Protein AF-A0A932X7N5-F1 (afdb_monomer)

pLDDT: mean 80.84, std 15.57, range [31.55, 93.62]

Structure (mmCIF, N/CA/C/O backbone):
data_AF-A0A932X7N5-F1
#
_entry.id   AF-A0A932X7N5-F1
#
loop_
_atom_site.group_PDB
_atom_site.id
_atom_site.type_symbol
_atom_site.label_atom_id
_atom_site.label_alt_id
_atom_site.label_comp_id
_atom_site.label_asym_id
_atom_site.label_entity_id
_atom_site.label_seq_id
_atom_site.pdbx_PDB_ins_code
_atom_site.Cartn_x
_atom_site.Cartn_y
_atom_site.Cartn_z
_atom_site.occupancy
_atom_site.B_iso_or_equiv
_atom_site.auth_seq_id
_atom_site.auth_comp_id
_atom_site.auth_asym_id
_atom_site.auth_atom_id
_atom_site.pdbx_PDB_model_num
ATOM 1 N N . MET A 1 1 ? 19.804 -4.086 15.492 1.00 35.97 1 MET A N 1
ATOM 2 C CA . MET A 1 1 ? 19.206 -3.807 14.171 1.00 35.97 1 MET A CA 1
ATOM 3 C C . MET A 1 1 ? 18.849 -5.138 13.538 1.00 35.97 1 MET A C 1
ATOM 5 O O . MET A 1 1 ? 19.742 -5.881 13.144 1.00 35.97 1 MET A O 1
ATOM 9 N N . THR A 1 2 ? 17.572 -5.503 13.556 1.00 41.47 2 THR A N 1
ATOM 10 C CA . THR A 1 2 ? 17.091 -6.767 12.987 1.00 41.47 2 THR A CA 1
ATOM 11 C C . THR A 1 2 ? 16.905 -6.545 11.490 1.00 41.47 2 THR A C 1
ATOM 13 O O . THR A 1 2 ? 16.098 -5.711 11.096 1.00 41.47 2 THR A O 1
ATOM 16 N N . HIS A 1 3 ? 17.702 -7.214 10.658 1.00 48.59 3 HIS A N 1
ATOM 17 C CA . HIS A 1 3 ? 17.603 -7.077 9.207 1.00 48.59 3 HIS A CA 1
ATOM 18 C C . HIS A 1 3 ? 16.366 -7.841 8.725 1.00 48.59 3 HIS A C 1
ATOM 20 O O . HIS A 1 3 ? 16.234 -9.037 8.993 1.00 48.59 3 HIS A O 1
ATOM 26 N N . ALA A 1 4 ? 15.456 -7.159 8.028 1.00 54.88 4 ALA A N 1
ATOM 27 C CA . ALA A 1 4 ? 14.357 -7.823 7.339 1.00 54.88 4 ALA A CA 1
ATOM 28 C C . ALA A 1 4 ? 14.933 -8.850 6.350 1.00 54.88 4 ALA A C 1
ATOM 30 O O . ALA A 1 4 ? 15.792 -8.519 5.532 1.00 54.88 4 ALA A O 1
ATOM 31 N N . THR A 1 5 ? 14.496 -10.103 6.463 1.00 53.75 5 THR A N 1
ATOM 32 C CA . THR A 1 5 ? 14.969 -11.217 5.631 1.00 53.75 5 THR A CA 1
ATOM 33 C C . THR A 1 5 ? 13.883 -11.572 4.623 1.00 53.75 5 THR A C 1
ATOM 35 O O . THR A 1 5 ? 12.750 -11.840 5.014 1.00 53.75 5 THR A O 1
ATOM 38 N N . ILE A 1 6 ? 14.219 -11.571 3.332 1.00 61.81 6 ILE A N 1
ATOM 39 C CA . ILE A 1 6 ? 13.302 -11.952 2.248 1.00 61.81 6 ILE A CA 1
ATOM 40 C C . ILE A 1 6 ? 13.247 -13.484 2.198 1.00 61.81 6 ILE A C 1
ATOM 42 O O . ILE A 1 6 ? 14.281 -14.124 2.028 1.00 61.81 6 ILE A O 1
ATOM 46 N N . GLN A 1 7 ? 12.067 -14.077 2.409 1.00 52.94 7 GLN A N 1
ATOM 47 C CA . GLN A 1 7 ? 11.957 -15.509 2.730 1.00 52.94 7 GLN A CA 1
ATOM 48 C C . GLN A 1 7 ? 11.80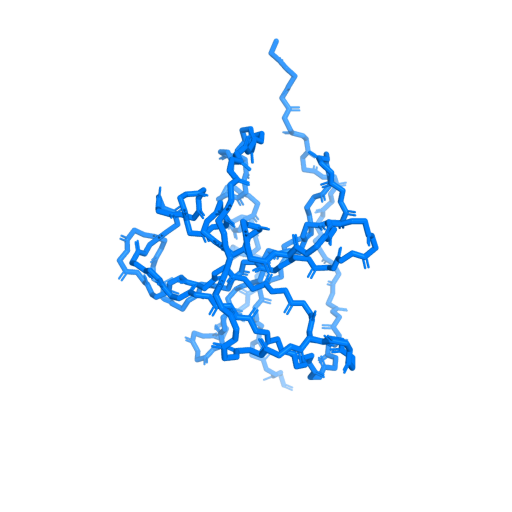1 -16.472 1.536 1.00 52.94 7 GLN A C 1
ATOM 50 O O . GLN A 1 7 ? 11.961 -17.668 1.748 1.00 52.94 7 GLN A O 1
ATOM 55 N N . SER A 1 8 ? 11.516 -16.034 0.301 1.00 57.28 8 SER A N 1
ATOM 56 C CA . SER A 1 8 ? 11.512 -16.914 -0.894 1.00 57.28 8 SER A CA 1
ATOM 57 C C . SER A 1 8 ? 11.271 -16.141 -2.200 1.00 57.28 8 SER A C 1
ATOM 59 O O . SER A 1 8 ? 10.899 -14.967 -2.169 1.00 57.28 8 SER A O 1
ATOM 61 N N . VAL A 1 9 ? 11.462 -16.813 -3.344 1.00 59.06 9 VAL A N 1
ATOM 62 C CA . VAL A 1 9 ? 11.030 -16.348 -4.674 1.00 59.06 9 VAL A CA 1
ATOM 63 C C . VAL A 1 9 ? 9.511 -16.551 -4.786 1.00 59.06 9 VAL A C 1
ATOM 65 O O . VAL A 1 9 ? 9.014 -17.637 -4.493 1.00 59.06 9 VAL A O 1
ATOM 68 N N . GLY A 1 10 ? 8.776 -15.488 -5.127 1.00 65.00 10 GLY A N 1
ATOM 69 C CA . GLY A 1 10 ? 7.314 -15.417 -4.996 1.00 65.00 10 GLY A CA 1
ATOM 70 C C . GLY A 1 10 ? 6.535 -16.433 -5.840 1.00 65.00 10 GLY A C 1
ATOM 71 O O . GLY A 1 10 ? 6.992 -16.851 -6.901 1.00 65.00 10 GLY A O 1
ATOM 72 N N . SER A 1 11 ? 5.337 -16.799 -5.374 1.00 82.00 11 SER A N 1
ATOM 73 C CA . SER A 1 11 ? 4.350 -17.582 -6.132 1.00 82.00 11 SER A CA 1
ATOM 74 C C . SER A 1 11 ? 3.385 -16.659 -6.882 1.00 82.00 11 SER A C 1
ATOM 76 O O . SER A 1 11 ? 3.051 -15.579 -6.393 1.00 82.00 11 SER A O 1
ATOM 78 N N . ILE A 1 12 ? 2.930 -17.082 -8.066 1.00 85.56 12 ILE A N 1
ATOM 79 C CA . ILE A 1 12 ? 1.891 -16.367 -8.820 1.00 85.56 12 ILE A CA 1
ATOM 80 C C . ILE A 1 12 ? 0.534 -16.660 -8.175 1.00 85.56 12 ILE A C 1
ATOM 82 O O . ILE A 1 12 ? 0.182 -17.820 -7.957 1.00 85.56 12 ILE A O 1
ATOM 86 N N . VAL A 1 13 ? -0.229 -15.606 -7.886 1.00 88.44 13 VAL A N 1
ATOM 87 C CA . VAL A 1 13 ? -1.576 -15.689 -7.312 1.00 88.44 13 VAL A CA 1
ATOM 88 C C . VAL A 1 13 ? -2.526 -14.745 -8.041 1.00 88.44 13 VAL A C 1
ATOM 90 O O . VAL A 1 13 ? -2.127 -13.661 -8.465 1.00 88.44 13 VAL A O 1
ATOM 93 N N . THR A 1 14 ? -3.797 -15.130 -8.133 1.00 87.94 14 THR A N 1
ATOM 94 C CA . THR A 1 14 ? -4.876 -14.243 -8.583 1.00 87.94 14 THR A CA 1
ATOM 95 C C . THR A 1 14 ? -5.548 -13.616 -7.367 1.00 87.94 14 THR A C 1
ATOM 97 O O . THR A 1 14 ? -5.897 -14.317 -6.417 1.00 87.94 14 THR A O 1
ATOM 100 N N . LEU A 1 15 ? -5.727 -12.295 -7.390 1.00 85.31 15 LEU A N 1
ATOM 101 C CA . LEU A 1 15 ? -6.442 -11.553 -6.353 1.00 85.31 15 LEU A CA 1
ATOM 102 C C . LEU A 1 15 ? -7.795 -11.085 -6.892 1.00 85.31 15 LEU A C 1
ATOM 104 O O . LEU A 1 15 ? -7.860 -10.472 -7.956 1.00 85.31 15 LEU A O 1
ATOM 108 N N . GLU A 1 16 ? -8.855 -11.339 -6.127 1.00 89.69 16 GLU A N 1
ATOM 109 C CA . GLU A 1 16 ? -10.178 -10.755 -6.360 1.00 89.69 16 GLU A CA 1
ATOM 110 C C . GLU A 1 16 ? -10.147 -9.228 -6.208 1.00 89.69 16 GLU A C 1
ATOM 112 O O . GLU A 1 16 ? -9.300 -8.673 -5.500 1.00 89.69 16 GLU A O 1
ATOM 117 N N . ALA A 1 17 ? -11.109 -8.535 -6.821 1.00 87.06 17 ALA A N 1
ATOM 118 C CA . ALA A 1 17 ? -11.268 -7.097 -6.629 1.00 87.06 17 ALA A CA 1
ATOM 119 C C . ALA A 1 17 ? -11.653 -6.782 -5.171 1.00 87.06 17 ALA A C 1
ATOM 121 O O . ALA A 1 17 ? -12.664 -7.263 -4.656 1.00 87.06 17 ALA A O 1
ATOM 122 N N . ILE A 1 18 ? -10.858 -5.944 -4.500 1.00 89.56 18 ILE A N 1
ATOM 123 C CA . ILE A 1 18 ? -11.087 -5.544 -3.106 1.00 89.56 18 ILE A CA 1
ATOM 124 C C . ILE A 1 18 ? -11.533 -4.077 -3.085 1.00 89.56 18 ILE A C 1
ATOM 126 O O . ILE A 1 18 ? -10.736 -3.206 -3.435 1.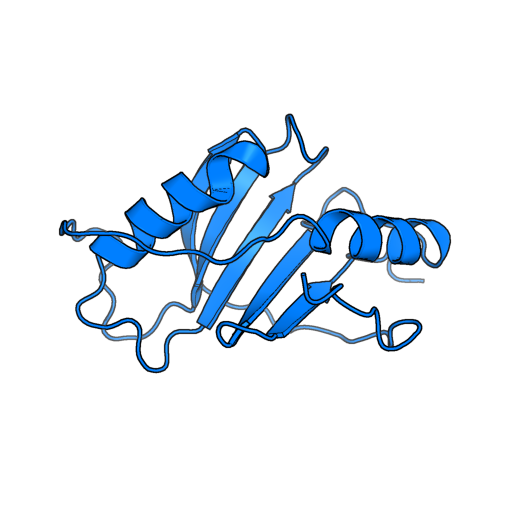00 89.56 18 ILE A O 1
ATOM 130 N N . PRO A 1 19 ? -12.767 -3.761 -2.649 1.00 87.75 19 PRO A N 1
ATOM 131 C CA . PRO A 1 19 ? -13.173 -2.378 -2.455 1.00 87.75 19 PRO A CA 1
ATOM 132 C C . PRO A 1 19 ? -12.399 -1.774 -1.281 1.00 87.75 19 PRO A C 1
ATOM 134 O O . PRO A 1 19 ? -12.340 -2.340 -0.184 1.00 87.75 19 PRO A O 1
ATOM 137 N N . VAL A 1 20 ? -11.813 -0.604 -1.514 1.00 91.50 20 VAL A N 1
ATOM 138 C CA . VAL A 1 20 ? -11.019 0.122 -0.524 1.00 91.50 20 VAL A CA 1
ATOM 139 C C . VAL A 1 20 ? -11.499 1.560 -0.390 1.00 91.50 20 VAL A C 1
ATOM 141 O O . VAL A 1 20 ? -12.032 2.143 -1.333 1.00 91.50 20 VAL A O 1
ATOM 144 N N . MET A 1 21 ? -11.268 2.144 0.781 1.00 91.00 21 MET A N 1
ATOM 145 C CA . MET A 1 21 ? -11.245 3.594 0.963 1.00 91.00 21 MET A CA 1
ATOM 146 C C . MET A 1 21 ? -9.837 4.020 1.361 1.00 91.00 21 MET A C 1
ATOM 148 O O . MET A 1 21 ? -9.093 3.236 1.948 1.00 91.00 21 MET A O 1
ATOM 152 N N . GLY A 1 22 ? -9.436 5.239 1.021 1.00 89.00 22 GLY A N 1
ATOM 153 C CA . GLY A 1 22 ? -8.060 5.656 1.238 1.00 89.00 22 GLY A CA 1
ATOM 154 C C . GLY A 1 22 ? -7.782 7.088 0.828 1.00 89.00 22 GLY A C 1
ATOM 155 O O . GLY A 1 22 ? -8.690 7.846 0.482 1.00 89.00 22 GLY A O 1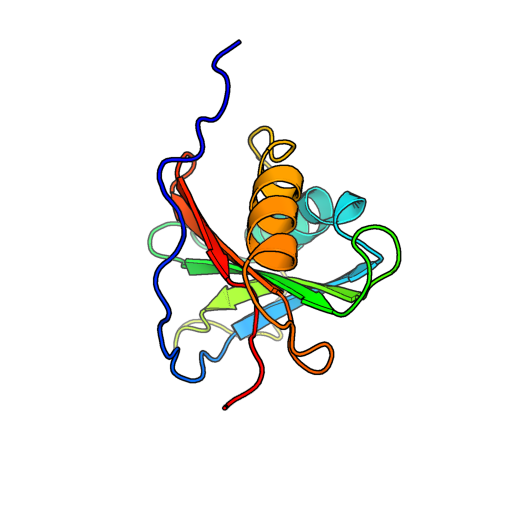
ATOM 156 N N . LYS A 1 23 ? -6.503 7.447 0.878 1.00 91.38 23 LYS A N 1
ATOM 157 C CA . LYS A 1 23 ? -6.010 8.775 0.527 1.00 91.38 23 LYS A CA 1
ATOM 158 C C . LYS A 1 23 ? -4.815 8.667 -0.411 1.00 91.38 23 LYS A C 1
ATOM 160 O O . LYS A 1 23 ? -3.935 7.840 -0.190 1.00 91.38 23 LYS A O 1
ATOM 165 N N . ALA A 1 24 ? -4.800 9.531 -1.421 1.00 91.12 24 ALA A N 1
ATOM 166 C CA . ALA A 1 24 ? -3.708 9.649 -2.375 1.00 91.12 24 ALA A CA 1
ATOM 167 C C . ALA A 1 24 ? -2.621 10.624 -1.889 1.00 91.12 24 ALA A C 1
ATOM 169 O O . ALA A 1 24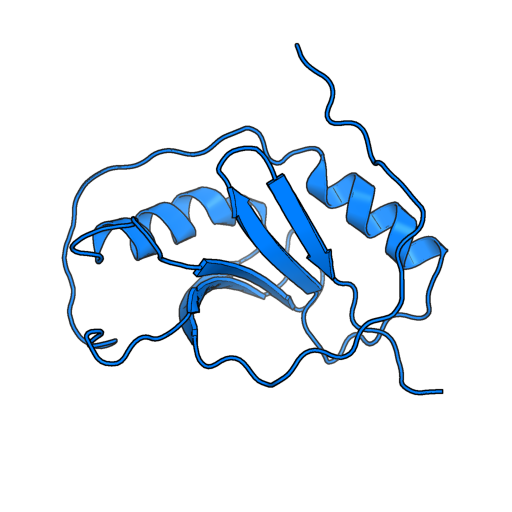 ? -2.901 11.604 -1.187 1.00 91.12 24 ALA A O 1
ATOM 170 N N . THR A 1 25 ? -1.386 10.364 -2.300 1.00 92.56 25 THR A N 1
ATOM 171 C CA . THR A 1 25 ? -0.212 11.225 -2.153 1.00 92.56 25 THR A CA 1
ATOM 172 C C . THR A 1 25 ? 0.766 10.963 -3.301 1.00 92.56 25 THR A C 1
ATOM 174 O O . THR A 1 25 ? 0.586 10.034 -4.086 1.00 92.56 25 THR A O 1
ATOM 177 N N . VAL A 1 26 ? 1.822 11.767 -3.397 1.00 92.94 26 VAL A N 1
ATOM 178 C CA . VAL A 1 26 ? 2.907 11.535 -4.358 1.00 92.94 26 VAL A CA 1
ATOM 179 C C . VAL A 1 26 ? 3.999 10.707 -3.695 1.00 92.94 26 VAL A C 1
ATOM 181 O O . VAL A 1 26 ? 4.556 11.131 -2.681 1.00 92.94 26 VAL A O 1
ATOM 184 N N . GLY A 1 27 ? 4.324 9.565 -4.292 1.00 88.44 27 GLY A N 1
ATOM 185 C CA . GLY A 1 27 ? 5.446 8.706 -3.937 1.00 88.44 27 GLY A CA 1
ATOM 186 C C . GLY A 1 27 ? 5.361 8.024 -2.566 1.00 88.44 27 GLY A C 1
ATOM 187 O O . GLY A 1 27 ? 4.696 8.470 -1.626 1.00 88.44 27 GLY A O 1
ATOM 188 N N . VAL A 1 28 ? 6.121 6.938 -2.422 1.00 88.06 28 VAL A N 1
ATOM 189 C CA . VAL A 1 28 ? 6.165 6.103 -1.210 1.00 88.06 28 VAL A CA 1
ATOM 190 C C . VAL A 1 28 ? 6.780 6.828 -0.015 1.00 88.06 28 VAL A C 1
ATOM 192 O O . VAL A 1 28 ? 6.472 6.502 1.127 1.00 88.06 28 VAL A O 1
ATOM 195 N N . LYS A 1 29 ? 7.597 7.867 -0.242 1.00 89.94 29 LYS A N 1
ATOM 196 C CA . LYS A 1 29 ? 8.183 8.690 0.832 1.00 89.94 29 LYS A CA 1
ATOM 197 C C . LYS A 1 29 ? 7.118 9.350 1.716 1.00 89.94 29 LYS A C 1
ATOM 199 O O . LYS A 1 29 ? 7.369 9.616 2.887 1.00 89.94 29 LYS A O 1
ATOM 204 N N . ASN A 1 30 ? 5.934 9.613 1.164 1.00 87.12 30 ASN A N 1
ATOM 205 C CA . ASN A 1 30 ? 4.826 10.226 1.891 1.00 87.12 30 ASN A CA 1
ATOM 206 C C . ASN A 1 30 ? 3.821 9.197 2.444 1.00 87.12 30 ASN A C 1
ATOM 208 O O . ASN A 1 30 ? 2.789 9.602 2.990 1.00 87.12 30 ASN A O 1
ATOM 212 N N . SER A 1 31 ? 4.099 7.894 2.316 1.00 88.38 31 SER A N 1
ATOM 213 C CA . SER A 1 31 ? 3.209 6.801 2.741 1.00 88.38 31 SER A CA 1
ATOM 214 C C . SER A 1 31 ? 2.862 6.889 4.225 1.00 88.38 31 SER A C 1
ATOM 216 O O . SER A 1 31 ? 1.683 6.942 4.560 1.00 88.38 31 SER A O 1
ATOM 218 N N . GLU A 1 32 ? 3.860 7.032 5.099 1.00 86.25 32 GLU A N 1
ATOM 219 C CA . GLU A 1 32 ? 3.677 7.114 6.554 1.00 86.25 32 GLU A CA 1
ATOM 220 C C . GLU A 1 32 ? 2.689 8.222 6.936 1.00 86.25 32 GLU A C 1
ATOM 222 O O . GLU A 1 32 ? 1.691 7.994 7.621 1.00 86.25 32 GLU A O 1
ATOM 227 N N . LYS A 1 33 ? 2.920 9.445 6.445 1.00 86.56 33 LYS A N 1
ATOM 228 C CA . LYS A 1 33 ? 2.020 10.572 6.710 1.00 86.56 33 LYS A CA 1
ATOM 229 C C . LYS A 1 33 ? 0.603 10.290 6.192 1.00 86.56 33 LYS A C 1
ATOM 231 O O . LYS A 1 33 ? -0.377 10.696 6.814 1.00 86.56 33 LYS A O 1
ATOM 236 N N . THR A 1 34 ? 0.489 9.623 5.051 1.00 89.69 34 THR A N 1
ATOM 237 C CA . THR A 1 34 ? -0.797 9.354 4.398 1.00 89.69 34 THR A CA 1
ATOM 238 C C . THR A 1 34 ? -1.576 8.255 5.121 1.00 89.69 34 THR A C 1
ATOM 240 O O . THR A 1 34 ? -2.779 8.413 5.319 1.00 89.69 34 THR A O 1
ATOM 243 N N . PHE A 1 35 ? -0.906 7.208 5.610 1.00 88.88 35 PHE A N 1
ATOM 244 C CA . PHE A 1 35 ? -1.510 6.207 6.491 1.00 88.88 35 PHE A CA 1
ATOM 245 C C . PHE A 1 35 ? -1.951 6.805 7.818 1.00 88.88 35 PHE A C 1
ATOM 247 O O . PHE A 1 35 ? -3.098 6.604 8.201 1.00 88.88 35 PHE A O 1
ATOM 254 N N . ASN A 1 36 ? -1.107 7.623 8.455 1.00 86.94 36 ASN A N 1
ATOM 255 C CA . ASN A 1 36 ? -1.479 8.332 9.681 1.00 86.94 36 ASN A CA 1
ATOM 256 C C . ASN A 1 36 ? -2.770 9.149 9.490 1.00 86.94 36 ASN A C 1
ATOM 258 O O . ASN A 1 36 ? -3.632 9.178 10.370 1.00 86.94 36 ASN A O 1
ATOM 262 N N . ASP A 1 37 ? -2.925 9.801 8.332 1.00 84.69 37 ASP A N 1
ATOM 263 C CA . ASP A 1 37 ? -4.156 10.515 8.003 1.00 84.69 37 ASP A CA 1
ATOM 264 C C . ASP A 1 37 ? -5.347 9.535 7.916 1.00 84.69 37 ASP A C 1
ATOM 266 O O . ASP A 1 37 ? -6.369 9.791 8.547 1.00 84.69 37 ASP A O 1
ATOM 270 N N . VAL A 1 38 ? -5.234 8.403 7.210 1.00 87.50 38 VAL A N 1
ATOM 271 C CA . VAL A 1 38 ? -6.313 7.393 7.091 1.00 87.50 38 VAL A CA 1
ATOM 272 C C . VAL A 1 38 ? -6.684 6.777 8.444 1.00 87.50 38 VAL A C 1
ATOM 274 O O . VAL A 1 38 ? -7.857 6.765 8.811 1.00 87.50 38 VAL A O 1
ATOM 277 N N . GLU A 1 39 ? -5.698 6.315 9.208 1.00 87.19 39 GLU A N 1
ATOM 278 C CA . GLU A 1 39 ? -5.871 5.675 10.517 1.00 87.19 39 GLU A CA 1
ATOM 279 C C . GLU A 1 39 ? -6.576 6.588 11.514 1.00 87.19 39 GLU A C 1
ATOM 281 O O . GLU A 1 39 ? -7.464 6.148 12.243 1.00 87.19 39 GLU A O 1
ATOM 286 N N . SER A 1 40 ? -6.247 7.883 11.487 1.00 84.06 40 SER A N 1
ATOM 287 C CA . SER A 1 40 ? -6.833 8.875 12.389 1.00 84.06 40 SER A CA 1
ATOM 288 C C . SER A 1 40 ? -8.350 9.059 12.226 1.00 84.06 40 SER A C 1
ATOM 290 O O . SER A 1 40 ? -8.988 9.626 13.116 1.00 84.06 40 SER A O 1
ATOM 292 N N . ASN A 1 41 ? -8.919 8.576 11.113 1.00 82.00 41 ASN A N 1
ATOM 293 C CA . ASN A 1 41 ? -10.352 8.612 10.821 1.00 82.00 41 ASN A CA 1
ATOM 294 C C . ASN A 1 41 ? -11.092 7.333 11.256 1.00 82.00 41 ASN A C 1
ATOM 296 O O . ASN A 1 41 ? -12.307 7.259 11.091 1.00 82.00 41 ASN A O 1
ATOM 300 N N . LEU A 1 42 ? -10.397 6.328 11.802 1.00 83.81 42 LEU A N 1
ATOM 301 C CA . LEU A 1 42 ? -11.000 5.056 12.201 1.00 83.81 42 LEU A CA 1
ATOM 302 C C . LEU A 1 42 ? -11.304 5.022 13.695 1.00 83.81 42 LEU A C 1
ATOM 304 O O . LEU A 1 42 ? -10.456 5.345 14.521 1.00 83.81 42 LEU A O 1
ATOM 308 N N . ASP A 1 43 ? -12.483 4.510 14.054 1.00 85.25 43 ASP A N 1
ATOM 309 C CA . ASP A 1 43 ? -12.819 4.249 15.460 1.00 85.25 43 ASP A CA 1
ATOM 310 C C . ASP A 1 43 ? -11.920 3.153 16.069 1.00 85.25 43 ASP A C 1
ATOM 312 O O . ASP A 1 43 ? -11.663 3.126 17.272 1.00 85.25 43 ASP A O 1
ATOM 316 N N . THR A 1 44 ? -11.432 2.219 15.243 1.00 84.81 44 THR A N 1
ATOM 317 C CA . THR A 1 44 ? -10.441 1.214 15.637 1.00 84.81 44 THR A CA 1
ATOM 318 C C . THR A 1 44 ? -9.676 0.668 14.433 1.00 84.81 44 THR A C 1
ATOM 320 O O . THR A 1 44 ? -10.252 0.415 13.372 1.00 84.81 44 THR A O 1
ATOM 323 N N . MET A 1 45 ? -8.382 0.403 14.627 1.00 86.06 45 MET A N 1
ATOM 324 C CA . MET A 1 45 ? -7.537 -0.310 13.660 1.00 86.06 45 MET A CA 1
ATOM 325 C C . MET A 1 45 ? -7.666 -1.838 13.772 1.00 86.06 45 MET A C 1
ATOM 327 O O . MET A 1 45 ? -7.253 -2.573 12.875 1.00 86.06 45 MET A O 1
ATOM 331 N N . ARG A 1 46 ? -8.258 -2.353 14.860 1.00 86.38 46 ARG A N 1
ATOM 332 C CA . ARG A 1 46 ? -8.359 -3.799 15.092 1.00 86.38 46 ARG A CA 1
ATOM 333 C C . ARG A 1 46 ? -9.231 -4.458 14.019 1.00 86.38 46 ARG A C 1
ATOM 335 O O . ARG A 1 46 ? -10.377 -4.064 13.804 1.00 86.38 46 ARG A O 1
ATOM 342 N N . GLY A 1 47 ? -8.681 -5.489 13.375 1.00 88.81 47 GLY A N 1
ATOM 343 C CA . GLY A 1 47 ? -9.359 -6.259 12.327 1.00 88.81 47 GLY A CA 1
ATOM 344 C C . GLY A 1 47 ? -9.443 -5.555 10.969 1.00 88.81 47 GLY A C 1
ATOM 345 O O . GLY A 1 47 ? -10.063 -6.087 10.053 1.00 88.81 47 GLY A O 1
ATOM 346 N N . ARG A 1 48 ? -8.834 -4.372 10.820 1.00 91.88 48 ARG A N 1
ATOM 347 C CA . ARG A 1 48 ? -8.746 -3.665 9.539 1.00 91.88 48 ARG A CA 1
ATOM 348 C C . ARG A 1 48 ? -7.625 -4.264 8.690 1.00 91.88 48 ARG A C 1
ATOM 350 O O . ARG A 1 48 ? -6.606 -4.693 9.222 1.00 91.88 48 ARG A O 1
ATOM 357 N N . LYS A 1 49 ? -7.814 -4.275 7.371 1.00 91.69 49 LYS A N 1
ATOM 358 C CA . LYS A 1 49 ? -6.780 -4.654 6.399 1.00 91.69 49 LYS A CA 1
ATOM 359 C C . LYS A 1 49 ? -6.291 -3.401 5.689 1.00 91.69 49 LYS A C 1
ATOM 361 O O . LYS A 1 49 ? -7.124 -2.696 5.121 1.00 91.69 49 LYS A O 1
ATOM 366 N N . PHE A 1 50 ? -4.987 -3.158 5.733 1.00 92.50 50 PHE A N 1
ATOM 367 C CA . PHE A 1 50 ? -4.338 -1.984 5.154 1.00 92.50 50 PHE A CA 1
ATOM 368 C C . PHE A 1 50 ? -3.569 -2.360 3.893 1.00 92.50 50 PHE A C 1
ATOM 370 O O . PHE A 1 50 ? -2.948 -3.424 3.832 1.00 92.50 50 PHE A O 1
ATOM 377 N N . TYR A 1 51 ? -3.615 -1.471 2.909 1.00 93.38 51 TYR A N 1
ATOM 378 C CA . TYR A 1 51 ? -3.007 -1.653 1.603 1.00 93.38 51 TYR A CA 1
ATOM 379 C C . TYR A 1 51 ? -2.282 -0.378 1.181 1.00 93.38 51 TYR A C 1
ATOM 381 O O . TYR A 1 51 ? -2.864 0.700 1.251 1.00 93.38 51 TYR A O 1
ATOM 389 N N . GLY A 1 52 ? -1.037 -0.496 0.739 1.00 92.94 52 GLY A N 1
ATOM 390 C CA . GLY A 1 52 ? -0.352 0.532 -0.039 1.00 92.94 52 GLY A CA 1
ATOM 391 C C . GLY A 1 52 ? -0.492 0.201 -1.518 1.00 92.94 52 GLY A C 1
ATOM 392 O O . GLY A 1 52 ? -0.259 -0.944 -1.900 1.00 92.94 52 GLY A O 1
ATOM 393 N N . LEU A 1 53 ? -0.901 1.159 -2.346 1.00 92.69 53 LEU A N 1
ATOM 394 C CA . LEU A 1 53 ? -0.946 0.995 -3.803 1.00 92.69 53 LEU A CA 1
ATOM 395 C C . LEU A 1 53 ? -0.025 2.023 -4.438 1.00 92.69 53 LEU A C 1
ATOM 397 O O . LEU A 1 53 ? -0.153 3.206 -4.131 1.00 92.69 53 LEU A O 1
ATOM 401 N N . LEU A 1 54 ? 0.853 1.597 -5.339 1.00 93.00 54 LEU A N 1
ATOM 402 C CA . LEU A 1 54 ? 1.714 2.504 -6.091 1.00 93.00 54 LEU A CA 1
ATOM 403 C C . LEU A 1 54 ? 1.488 2.326 -7.591 1.00 93.00 54 LEU A C 1
ATOM 405 O O . LEU A 1 54 ? 1.664 1.235 -8.133 1.00 93.00 54 LEU A O 1
ATOM 409 N N . TYR A 1 55 ? 1.157 3.428 -8.259 1.00 90.06 55 TYR A N 1
ATOM 410 C CA . TYR A 1 55 ? 1.145 3.534 -9.714 1.00 90.06 55 TYR A CA 1
ATOM 411 C C . TYR A 1 55 ? 2.376 4.310 -10.182 1.00 90.06 55 TYR A C 1
ATOM 413 O O . TYR A 1 55 ? 2.536 5.489 -9.862 1.00 90.06 55 TYR A O 1
ATOM 421 N N . GLY A 1 56 ? 3.231 3.663 -10.974 1.00 90.38 56 GLY A N 1
ATOM 422 C CA . GLY A 1 56 ? 4.454 4.266 -11.507 1.00 90.38 56 GLY A CA 1
ATOM 423 C C . GLY A 1 56 ? 5.661 4.151 -10.570 1.00 90.38 56 GLY A C 1
ATOM 424 O O . GLY A 1 56 ? 5.800 3.187 -9.821 1.00 90.38 56 GLY A O 1
ATOM 425 N N . GLU A 1 57 ? 6.582 5.112 -10.661 1.00 87.44 57 GLU A N 1
ATOM 426 C CA . GLU A 1 57 ? 7.870 5.067 -9.952 1.00 87.44 57 GLU A CA 1
ATOM 427 C C . GLU A 1 57 ? 7.732 5.380 -8.448 1.00 87.44 57 GLU A C 1
ATOM 429 O O . GLU A 1 57 ? 6.973 6.280 -8.094 1.00 87.44 57 GLU A O 1
ATOM 434 N N . PRO A 1 58 ? 8.520 4.756 -7.549 1.00 87.06 58 PRO A N 1
ATOM 435 C CA . PRO A 1 58 ? 8.406 4.964 -6.100 1.00 87.06 58 PRO A CA 1
ATOM 436 C C . PRO A 1 58 ? 8.444 6.422 -5.626 1.00 87.06 58 PRO A C 1
ATOM 438 O O . PRO A 1 58 ? 7.706 6.776 -4.711 1.00 87.06 58 PRO A O 1
ATOM 441 N N . ASP A 1 59 ? 9.254 7.286 -6.239 1.00 88.25 59 ASP A N 1
ATOM 442 C CA . ASP A 1 59 ? 9.427 8.670 -5.767 1.00 88.25 59 ASP A CA 1
ATOM 443 C C . ASP A 1 59 ? 8.417 9.666 -6.355 1.00 88.25 59 ASP A C 1
ATOM 445 O O . ASP A 1 59 ? 8.188 10.728 -5.773 1.00 88.25 59 ASP A O 1
ATOM 449 N N . LYS A 1 60 ? 7.828 9.351 -7.514 1.00 90.81 60 LYS A N 1
ATOM 450 C CA . LYS A 1 60 ? 7.012 10.291 -8.310 1.00 90.81 60 LYS A CA 1
ATOM 451 C C . LYS A 1 60 ? 5.613 9.777 -8.630 1.00 90.81 60 LYS A C 1
ATOM 453 O O . LYS A 1 60 ? 4.770 10.556 -9.064 1.00 90.81 60 LYS A O 1
ATOM 458 N N . GLY A 1 61 ? 5.399 8.479 -8.467 1.00 90.44 61 GLY A N 1
ATOM 459 C CA . GLY A 1 61 ? 4.152 7.798 -8.751 1.00 90.44 61 GLY A CA 1
ATOM 460 C C . GLY A 1 61 ? 3.032 8.221 -7.814 1.00 90.44 61 GLY A C 1
ATOM 461 O O . GLY A 1 61 ? 3.251 8.862 -6.782 1.00 90.44 61 GLY A O 1
ATOM 462 N N . GLU A 1 62 ? 1.815 7.846 -8.177 1.00 93.31 62 GLU A N 1
ATOM 463 C CA . GLU A 1 62 ? 0.659 8.055 -7.318 1.00 93.31 62 GLU A CA 1
ATOM 464 C C . GLU A 1 62 ? 0.604 6.934 -6.283 1.00 93.31 62 GLU A C 1
ATOM 466 O O . GLU A 1 62 ? 0.521 5.753 -6.629 1.00 93.31 62 GLU A O 1
ATOM 471 N N . TYR A 1 63 ? 0.687 7.310 -5.009 1.00 93.62 63 TYR A N 1
ATOM 472 C CA . TYR A 1 63 ? 0.606 6.382 -3.893 1.00 93.62 63 TYR A CA 1
ATOM 473 C C . TYR A 1 63 ? -0.731 6.528 -3.178 1.00 93.62 63 TYR A C 1
ATOM 475 O O . TYR A 1 63 ? -1.130 7.637 -2.820 1.00 93.62 63 TYR A O 1
ATOM 483 N N . PHE A 1 64 ? -1.386 5.410 -2.887 1.00 92.31 64 PHE A N 1
ATOM 484 C CA . PHE A 1 64 ? -2.603 5.370 -2.091 1.00 92.31 64 PHE A CA 1
ATOM 485 C C . PHE A 1 64 ? -2.366 4.585 -0.805 1.00 92.31 64 PHE A C 1
ATOM 487 O O . PHE A 1 64 ? -2.014 3.408 -0.846 1.00 92.31 64 PHE A O 1
ATOM 494 N N . ALA A 1 65 ? -2.629 5.224 0.336 1.00 92.88 65 ALA A N 1
ATOM 495 C CA . ALA A 1 65 ? -2.813 4.523 1.600 1.00 92.88 65 ALA A CA 1
ATOM 496 C C . ALA A 1 65 ? -4.286 4.126 1.710 1.00 92.88 65 ALA A C 1
ATOM 498 O O . ALA A 1 65 ? -5.170 4.987 1.751 1.00 92.88 65 ALA A O 1
ATOM 499 N N . CYS A 1 66 ? -4.552 2.829 1.733 1.00 93.00 66 CYS A N 1
ATOM 500 C CA . CYS A 1 66 ? -5.882 2.255 1.625 1.00 93.00 66 CYS A CA 1
ATOM 501 C C . CYS A 1 66 ? -6.194 1.328 2.795 1.00 93.00 66 CYS A C 1
ATOM 503 O O . CYS A 1 66 ? -5.323 0.697 3.391 1.00 93.00 66 CYS A O 1
ATOM 505 N N . ILE A 1 67 ? -7.483 1.185 3.065 1.00 91.75 67 ILE A N 1
ATOM 506 C CA . ILE A 1 67 ? -8.045 0.152 3.924 1.00 91.75 67 ILE A CA 1
ATOM 507 C C . ILE A 1 67 ? -9.186 -0.534 3.202 1.00 91.75 67 ILE A C 1
ATOM 509 O O . ILE A 1 67 ? -9.941 0.109 2.469 1.00 91.75 67 ILE A O 1
ATOM 513 N N . LYS A 1 68 ? -9.343 -1.836 3.443 1.00 92.44 68 LYS A N 1
ATOM 514 C CA . LYS A 1 68 ? -10.535 -2.553 2.989 1.00 92.44 68 LYS A CA 1
ATOM 515 C C . LYS A 1 68 ? -11.778 -1.866 3.551 1.00 92.44 68 LYS A C 1
ATOM 517 O O . LYS A 1 68 ? -11.850 -1.602 4.759 1.00 92.44 68 LYS A O 1
ATOM 522 N N . LEU A 1 69 ? -12.717 -1.581 2.654 1.00 88.31 69 LEU A N 1
ATOM 523 C CA . LEU A 1 69 ? -14.009 -1.010 2.991 1.00 88.31 69 LEU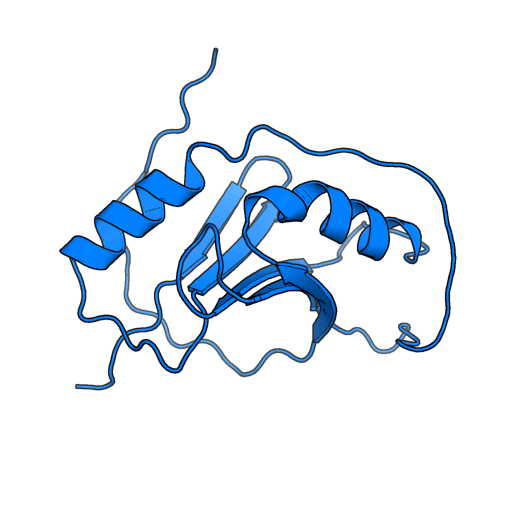 A CA 1
ATOM 524 C C . LEU A 1 69 ? -14.859 -2.074 3.694 1.00 88.31 69 LEU A C 1
ATOM 526 O O . LEU A 1 69 ? -15.005 -3.193 3.199 1.00 88.31 69 LEU A O 1
ATOM 530 N N . GLU A 1 70 ? -15.414 -1.722 4.846 1.00 89.38 70 GLU A N 1
ATOM 531 C CA . GLU A 1 70 ? -16.339 -2.547 5.621 1.00 89.38 70 GLU A CA 1
ATOM 532 C C . GLU A 1 70 ? -17.706 -1.841 5.718 1.00 89.38 70 GLU A C 1
ATOM 534 O O . GLU A 1 70 ? -17.760 -0.614 5.660 1.00 89.38 70 GLU A O 1
ATOM 539 N N . PRO A 1 71 ? -18.829 -2.559 5.921 1.00 88.75 71 PRO A N 1
ATOM 540 C CA . PRO A 1 71 ? -20.171 -1.952 5.920 1.00 88.75 71 PRO A CA 1
ATOM 541 C C . PRO A 1 71 ? -20.388 -0.818 6.933 1.00 88.75 71 PRO A C 1
ATOM 543 O O . PRO A 1 71 ? -21.291 -0.005 6.767 1.00 88.75 71 PRO A O 1
ATOM 546 N N . ARG A 1 72 ? -19.579 -0.779 7.999 1.00 83.75 72 ARG A N 1
ATOM 547 C CA . ARG A 1 72 ? -19.620 0.257 9.042 1.00 83.75 72 ARG A CA 1
ATOM 548 C C . ARG A 1 72 ? -18.942 1.568 8.645 1.00 83.75 72 ARG A C 1
ATOM 550 O O . ARG A 1 72 ? -19.021 2.532 9.397 1.00 83.75 72 ARG A O 1
ATOM 557 N N . ASP A 1 73 ? -18.201 1.571 7.546 1.00 85.75 73 ASP A N 1
ATOM 558 C CA . ASP A 1 73 ? -17.416 2.722 7.139 1.00 85.75 73 ASP A CA 1
ATOM 559 C C . ASP A 1 73 ? -18.266 3.716 6.353 1.00 85.75 73 ASP A C 1
ATOM 561 O O . ASP A 1 73 ? -18.968 3.349 5.411 1.00 85.75 73 ASP A O 1
ATOM 565 N N . ASP A 1 74 ? -18.127 4.996 6.691 1.00 79.75 74 ASP A N 1
ATOM 566 C CA . ASP A 1 74 ? -18.568 6.093 5.838 1.00 79.75 74 ASP A CA 1
ATOM 567 C C . ASP A 1 74 ? -17.334 6.816 5.273 1.00 79.75 74 ASP A C 1
ATOM 569 O O . ASP A 1 74 ? -16.697 7.588 6.004 1.00 79.75 74 ASP A O 1
ATOM 573 N N . PRO A 1 75 ? -17.001 6.626 3.980 1.00 72.12 75 PRO A N 1
ATOM 574 C CA . PRO A 1 75 ? -15.840 7.252 3.344 1.00 72.12 75 PRO A CA 1
ATOM 575 C C . PRO A 1 75 ? -15.925 8.788 3.271 1.00 72.12 75 PRO A C 1
ATOM 577 O O . PRO A 1 75 ? -14.987 9.436 2.807 1.00 72.12 75 PRO A O 1
ATOM 580 N N . ARG A 1 76 ? -17.036 9.393 3.712 1.00 69.50 76 ARG A N 1
ATOM 581 C CA . ARG A 1 76 ? -17.248 10.848 3.757 1.00 69.50 76 ARG A CA 1
ATOM 582 C C . ARG A 1 76 ? -16.972 11.451 5.137 1.00 69.50 76 ARG A C 1
ATOM 584 O O . ARG A 1 76 ? -16.841 12.671 5.247 1.00 69.50 76 ARG A O 1
ATOM 591 N N . SER A 1 77 ? -16.891 10.631 6.184 1.00 54.97 77 SER A N 1
ATOM 592 C CA . SER A 1 77 ? -16.744 11.093 7.567 1.00 54.97 77 SER A CA 1
ATOM 593 C C . SER A 1 77 ? -15.273 11.380 7.920 1.00 54.97 77 SER A C 1
ATOM 595 O O . SER A 1 77 ? -14.382 10.606 7.582 1.00 54.97 77 SER A O 1
ATOM 597 N N . ARG A 1 78 ? -14.996 12.531 8.563 1.00 50.50 78 ARG A N 1
ATOM 598 C CA . ARG A 1 78 ? -13.641 12.947 8.989 1.00 50.50 78 ARG A CA 1
ATOM 599 C C . ARG A 1 78 ? -13.507 12.942 10.516 1.00 50.50 78 ARG A C 1
ATOM 601 O O . ARG A 1 78 ? -14.292 13.604 11.192 1.00 50.50 78 ARG A O 1
ATOM 608 N N . ARG A 1 79 ? -12.479 12.288 11.063 1.00 39.12 79 ARG A N 1
ATOM 609 C CA . ARG A 1 79 ? -12.049 12.323 12.476 1.00 39.12 79 ARG A CA 1
ATOM 610 C C . ARG A 1 79 ? -10.514 12.344 12.570 1.00 39.12 79 ARG A C 1
ATOM 612 O O . ARG A 1 79 ? -9.829 12.033 11.607 1.00 39.12 79 ARG A O 1
ATOM 619 N N . LYS A 1 80 ? -9.970 12.811 13.699 1.00 34.53 80 LYS A N 1
ATOM 620 C CA . LYS A 1 80 ? -8.525 13.014 13.916 1.00 34.53 80 LYS A CA 1
ATOM 621 C C . LYS A 1 80 ? -8.125 12.451 15.284 1.00 34.53 80 LYS A C 1
ATOM 623 O O . LYS A 1 80 ? -8.789 12.813 16.249 1.00 34.53 80 LYS A O 1
ATOM 628 N N . ILE A 1 81 ? -7.032 11.674 15.370 1.00 31.55 81 ILE A N 1
ATOM 629 C CA . ILE A 1 81 ? -5.881 11.782 16.312 1.00 31.55 81 ILE A CA 1
ATOM 630 C C . ILE A 1 81 ? -4.889 10.588 16.167 1.00 31.55 81 ILE A C 1
ATOM 632 O O . ILE A 1 81 ? -5.308 9.441 16.159 1.00 31.55 81 ILE A O 1
ATOM 636 N N . ARG A 1 82 ? -3.589 10.958 16.136 1.00 34.34 82 ARG A N 1
ATOM 637 C CA . ARG A 1 82 ? -2.263 10.320 16.414 1.00 34.34 82 ARG A CA 1
ATOM 638 C C . ARG A 1 82 ? -1.840 8.928 15.883 1.00 34.34 82 ARG A C 1
ATOM 640 O O . ARG A 1 82 ? -2.631 8.038 15.654 1.00 34.34 82 ARG A O 1
ATOM 647 N N . SER A 1 83 ? -0.512 8.823 15.747 1.00 35.38 83 SER A N 1
ATOM 648 C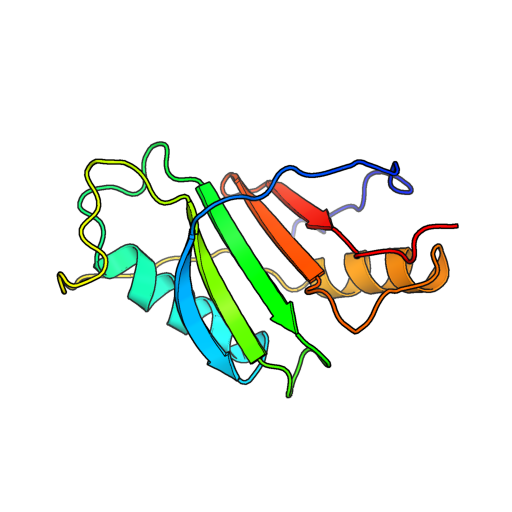 CA . SER A 1 83 ? 0.310 8.164 14.715 1.00 35.38 83 SER A CA 1
ATOM 649 C C . SER A 1 83 ? 1.156 6.989 15.236 1.00 35.38 83 SER A C 1
ATOM 651 O O . SER A 1 83 ? 1.509 7.002 16.420 1.00 35.38 83 SER A O 1
ATOM 653 N N . TRP A 1 84 ? 1.552 6.057 14.348 1.00 54.56 84 TRP A N 1
ATOM 654 C CA . TRP A 1 84 ? 2.696 5.132 14.512 1.00 54.56 84 TRP A CA 1
ATOM 655 C C . TRP A 1 84 ? 3.123 4.470 13.178 1.00 54.56 84 TRP A C 1
ATOM 657 O O . TRP A 1 84 ? 2.261 4.281 12.336 1.00 54.56 84 TRP A O 1
ATOM 667 N N . TYR A 1 85 ? 4.397 4.068 12.995 1.00 52.97 85 TYR A N 1
ATOM 668 C CA . TYR A 1 85 ? 4.842 3.146 11.920 1.00 52.97 85 TYR A CA 1
ATOM 669 C C . TYR A 1 85 ? 6.211 2.478 12.228 1.00 52.97 85 TYR A C 1
ATOM 671 O O . TYR A 1 85 ? 7.031 3.079 12.932 1.00 52.97 85 TYR A O 1
ATOM 679 N N . PRO A 1 86 ? 6.502 1.267 11.700 1.00 54.91 86 PRO A N 1
ATOM 680 C CA . PRO A 1 86 ? 7.839 0.657 11.688 1.00 54.91 86 PRO A CA 1
ATOM 681 C C . PRO A 1 86 ? 8.672 1.027 10.436 1.00 54.91 86 PRO A C 1
ATOM 683 O O . PRO A 1 86 ? 8.168 1.604 9.478 1.00 54.91 86 PRO A O 1
ATOM 686 N N . ASP A 1 87 ? 9.962 0.667 10.434 1.00 60.88 87 ASP A N 1
ATOM 687 C CA . ASP A 1 87 ? 10.911 0.881 9.325 1.00 60.88 87 ASP A CA 1
ATOM 688 C C . ASP A 1 87 ? 10.558 0.029 8.084 1.00 60.88 87 ASP A C 1
ATOM 690 O O . ASP A 1 87 ? 10.689 -1.195 8.094 1.00 60.88 87 AS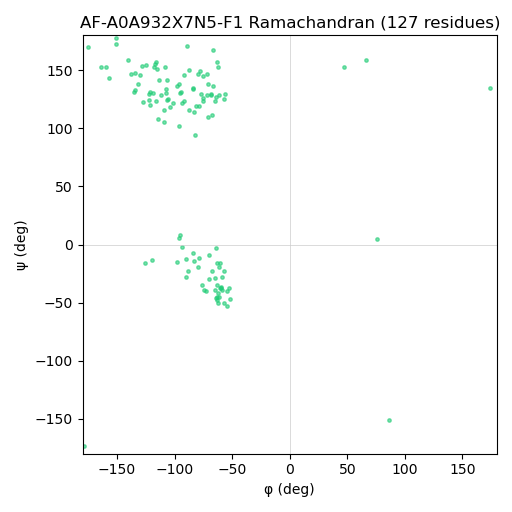P A O 1
ATOM 694 N N . VAL A 1 88 ? 10.121 0.693 7.007 1.00 6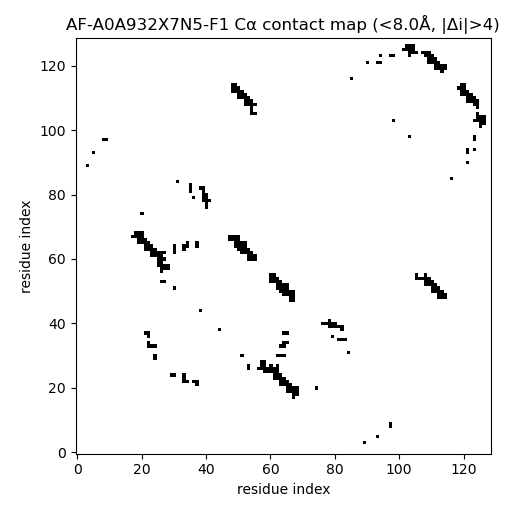8.12 88 VAL A N 1
ATOM 695 C CA . VAL A 1 88 ? 9.665 0.092 5.734 1.00 68.12 88 VAL A CA 1
ATOM 696 C C . VAL A 1 88 ? 10.751 0.018 4.647 1.00 68.12 88 VAL A C 1
ATOM 698 O O . VAL A 1 88 ? 10.472 -0.343 3.503 1.00 68.12 88 VAL A O 1
ATOM 701 N N . SER A 1 89 ? 12.011 0.330 4.969 1.00 68.50 89 SER A N 1
ATOM 702 C CA . SER A 1 89 ? 13.101 0.436 3.981 1.00 68.50 89 SER A CA 1
ATOM 703 C C . SER A 1 89 ? 13.410 -0.860 3.207 1.00 68.50 89 SER A C 1
ATOM 705 O O . SER A 1 89 ? 14.008 -0.819 2.129 1.00 68.50 89 SER A O 1
ATOM 707 N N . CYS A 1 90 ? 12.995 -2.026 3.711 1.00 71.38 90 CYS A N 1
ATOM 708 C CA . CYS A 1 90 ? 13.211 -3.321 3.062 1.00 71.38 90 CYS A CA 1
ATOM 709 C C . CYS A 1 90 ? 12.231 -3.635 1.918 1.00 71.38 90 CYS A C 1
ATOM 711 O O . CYS A 1 90 ? 12.548 -4.473 1.072 1.00 71.38 90 CYS A O 1
ATOM 713 N N . ILE A 1 91 ? 11.081 -2.956 1.856 1.00 81.56 91 ILE A N 1
ATOM 714 C CA . ILE A 1 91 ? 10.008 -3.237 0.890 1.00 81.56 91 ILE A CA 1
ATOM 715 C C . ILE A 1 91 ? 10.487 -3.001 -0.547 1.00 81.56 91 ILE A C 1
ATOM 717 O O . ILE A 1 91 ? 10.309 -3.859 -1.413 1.00 81.56 91 ILE A O 1
ATOM 721 N N . GLY A 1 92 ? 11.189 -1.888 -0.788 1.00 82.19 92 GLY A N 1
ATOM 722 C CA . GLY A 1 92 ? 11.722 -1.558 -2.113 1.00 82.19 92 GLY A CA 1
ATOM 723 C C . GLY A 1 92 ? 12.688 -2.616 -2.658 1.00 82.19 92 GLY A C 1
ATOM 724 O O . GLY A 1 92 ? 12.639 -2.945 -3.841 1.00 82.19 92 GLY A O 1
ATOM 725 N N . LYS A 1 93 ? 13.512 -3.224 -1.789 1.00 82.94 93 LYS A N 1
ATOM 726 C CA . LYS A 1 93 ? 14.402 -4.331 -2.184 1.00 82.94 93 LYS A CA 1
ATOM 727 C C . LYS A 1 93 ? 13.612 -5.571 -2.604 1.00 82.94 93 LYS A C 1
ATOM 729 O O . LYS A 1 93 ? 13.990 -6.228 -3.567 1.00 82.94 93 LYS A O 1
ATOM 734 N N . GLY A 1 94 ? 12.517 -5.871 -1.904 1.00 84.25 94 GLY A N 1
ATOM 735 C CA . GLY A 1 94 ? 11.620 -6.970 -2.258 1.00 84.25 94 GLY A CA 1
ATOM 736 C C . GLY A 1 94 ? 10.991 -6.786 -3.639 1.00 84.25 94 GLY A C 1
ATOM 737 O O . GLY A 1 94 ? 11.004 -7.720 -4.437 1.00 84.25 94 GLY A O 1
ATOM 738 N N . PHE A 1 95 ? 10.509 -5.578 -3.953 1.00 87.06 95 PHE A N 1
ATOM 739 C CA . PHE A 1 95 ? 9.993 -5.282 -5.291 1.00 87.06 95 PHE A CA 1
ATOM 740 C C . PHE A 1 95 ? 11.066 -5.424 -6.368 1.00 87.06 95 PHE A C 1
ATOM 742 O O . PHE A 1 95 ? 10.777 -6.023 -7.398 1.00 87.06 95 PHE A O 1
ATOM 749 N N . GLY A 1 96 ? 12.294 -4.951 -6.122 1.00 86.12 96 GLY A N 1
ATOM 750 C CA . GLY A 1 96 ? 13.415 -5.116 -7.057 1.00 86.12 96 GLY A CA 1
ATOM 751 C C . GLY A 1 96 ? 13.615 -6.573 -7.489 1.00 86.12 96 GLY A C 1
ATOM 752 O O . GLY A 1 96 ? 13.652 -6.858 -8.680 1.00 86.12 96 GLY A O 1
ATOM 753 N N . LEU A 1 97 ? 13.606 -7.510 -6.533 1.00 85.94 97 LEU A N 1
ATOM 754 C CA . LEU A 1 97 ? 13.719 -8.943 -6.837 1.00 85.94 97 LEU A CA 1
ATOM 755 C C . LEU A 1 97 ? 12.546 -9.489 -7.668 1.00 85.94 97 LEU A C 1
ATOM 757 O O . LEU A 1 97 ? 12.744 -10.387 -8.481 1.00 85.94 97 LEU A O 1
ATOM 761 N N . LEU A 1 98 ? 11.324 -8.983 -7.465 1.00 87.75 98 LEU A N 1
ATOM 762 C CA . LEU A 1 98 ? 10.165 -9.396 -8.263 1.00 87.75 98 LEU A CA 1
ATOM 763 C C . LEU A 1 98 ? 10.217 -8.824 -9.684 1.00 87.75 98 LEU A C 1
ATOM 765 O O . LEU A 1 98 ? 9.879 -9.542 -10.622 1.00 87.75 98 LEU A O 1
ATOM 769 N N . PHE A 1 99 ? 10.642 -7.565 -9.841 1.00 89.38 99 PHE A N 1
ATOM 770 C CA . PHE A 1 99 ? 10.816 -6.921 -11.148 1.00 89.38 99 PHE A CA 1
ATOM 771 C C . PHE A 1 99 ? 11.848 -7.652 -12.012 1.00 89.38 99 PHE A C 1
ATOM 773 O O . PHE A 1 99 ? 11.637 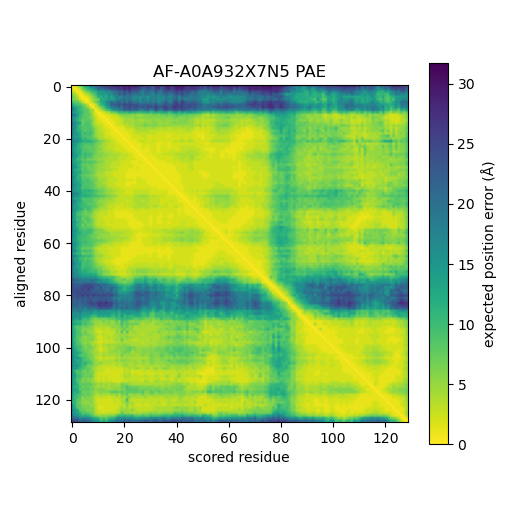-7.787 -13.215 1.00 89.38 99 PHE A O 1
ATOM 780 N N . ASP A 1 100 ? 12.922 -8.158 -11.402 1.00 88.56 100 ASP A N 1
ATOM 781 C CA . ASP A 1 100 ? 13.934 -8.955 -12.103 1.00 88.56 100 ASP A CA 1
ATOM 782 C C . ASP A 1 100 ? 13.406 -10.343 -12.513 1.00 88.56 100 ASP A C 1
ATOM 784 O O . ASP A 1 100 ? 13.850 -10.914 -13.509 1.00 88.56 100 ASP A O 1
ATOM 788 N N . ALA A 1 101 ? 12.461 -10.900 -11.748 1.00 86.19 101 ALA A N 1
ATOM 789 C CA . ALA A 1 101 ? 11.963 -12.262 -11.934 1.00 86.19 101 ALA A CA 1
ATOM 790 C C . ALA A 1 101 ? 10.758 -12.375 -12.885 1.00 86.19 101 ALA A C 1
ATOM 792 O O . ALA A 1 101 ? 10.577 -13.429 -13.498 1.00 86.19 101 ALA A O 1
ATOM 793 N N . TYR A 1 102 ? 9.922 -11.336 -13.002 1.00 88.25 102 TYR A N 1
ATOM 794 C CA . TYR A 1 102 ? 8.638 -11.422 -13.705 1.00 88.25 102 TYR A CA 1
ATOM 795 C C . TYR A 1 102 ? 8.339 -10.205 -14.599 1.00 88.25 102 TYR A C 1
ATOM 797 O O . TYR A 1 102 ? 8.659 -9.070 -14.242 1.00 88.25 102 TYR A O 1
ATOM 805 N N . PRO A 1 103 ? 7.647 -10.399 -15.742 1.00 89.50 103 PRO A N 1
ATOM 806 C CA . PRO A 1 103 ? 7.240 -9.301 -16.613 1.00 89.50 103 PRO A CA 1
ATOM 807 C C . PRO A 1 103 ? 6.125 -8.463 -15.971 1.00 89.50 103 PRO A C 1
ATOM 809 O O . PRO A 1 103 ? 4.973 -8.890 -15.885 1.00 89.50 103 PRO A O 1
ATOM 812 N N . HIS A 1 104 ? 6.468 -7.242 -15.571 1.00 91.44 104 HIS A N 1
ATOM 813 C CA . HIS A 1 104 ? 5.555 -6.300 -14.929 1.00 91.44 104 HIS A CA 1
ATOM 814 C C . HIS A 1 104 ? 4.487 -5.727 -15.880 1.00 91.44 104 HIS A C 1
ATOM 816 O O . HIS A 1 104 ? 4.784 -5.326 -17.012 1.00 91.44 104 HIS A O 1
ATOM 822 N N . ASP A 1 105 ? 3.253 -5.621 -15.388 1.00 92.38 105 ASP A N 1
ATOM 823 C CA . ASP A 1 105 ? 2.173 -4.843 -15.999 1.00 92.38 105 ASP A CA 1
ATOM 824 C C . ASP A 1 105 ? 2.079 -3.447 -15.365 1.00 92.38 105 ASP A C 1
ATOM 826 O O . ASP A 1 105 ? 1.502 -3.262 -14.296 1.00 92.38 105 ASP A O 1
ATOM 830 N N . SER A 1 106 ? 2.608 -2.441 -16.064 1.00 89.00 106 SER A N 1
ATOM 831 C CA . SER A 1 106 ? 2.652 -1.051 -15.596 1.00 89.00 106 SER A CA 1
ATOM 832 C C . SER A 1 106 ? 1.301 -0.338 -15.538 1.00 89.00 106 SER A C 1
ATOM 834 O O . SER A 1 106 ? 1.242 0.779 -15.029 1.00 89.00 106 SER A O 1
ATOM 836 N N . ASN A 1 107 ? 0.229 -0.931 -16.073 1.00 90.25 107 ASN A N 1
ATOM 837 C CA . ASN A 1 107 ? -1.111 -0.338 -16.008 1.00 90.25 107 ASN A CA 1
ATOM 838 C C . ASN A 1 107 ? -1.835 -0.663 -14.695 1.00 90.25 107 ASN A C 1
ATOM 840 O O . ASN A 1 107 ? -2.925 -0.149 -14.440 1.00 90.25 107 ASN A O 1
ATOM 844 N N . ARG A 1 108 ? -1.250 -1.529 -13.866 1.00 90.19 108 ARG A N 1
ATOM 845 C CA . ARG A 1 108 ? -1.796 -1.972 -12.585 1.00 90.19 108 ARG A CA 1
ATOM 846 C C . ARG A 1 108 ? -0.853 -1.550 -11.458 1.00 90.19 108 ARG A C 1
ATOM 848 O O . ARG A 1 108 ? 0.345 -1.403 -11.692 1.00 90.19 108 ARG A O 1
ATOM 855 N N . PRO A 1 109 ? -1.364 -1.344 -10.235 1.00 91.69 109 PRO A N 1
ATOM 856 C CA . PRO A 1 109 ? -0.515 -0.924 -9.137 1.00 91.69 109 PRO A CA 1
ATOM 857 C C . PRO A 1 109 ? 0.285 -2.099 -8.585 1.00 91.69 109 PRO A C 1
ATOM 859 O O . PRO A 1 109 ? -0.211 -3.229 -8.516 1.00 91.69 109 PRO A O 1
ATOM 862 N N . THR A 1 110 ? 1.480 -1.808 -8.083 1.00 93.44 110 THR A N 1
ATOM 863 C CA . THR A 1 110 ? 2.090 -2.679 -7.081 1.00 93.44 110 THR A CA 1
ATOM 864 C C . THR A 1 110 ? 1.349 -2.527 -5.756 1.00 93.44 110 THR A C 1
ATOM 866 O O . THR A 1 110 ? 0.825 -1.455 -5.440 1.00 93.44 110 THR A O 1
ATOM 869 N N . ILE A 1 111 ? 1.262 -3.618 -4.993 1.00 92.25 111 ILE A N 1
ATOM 870 C CA . ILE A 1 111 ? 0.468 -3.668 -3.760 1.00 92.25 111 ILE A CA 1
ATOM 871 C C . ILE A 1 111 ? 1.360 -4.047 -2.584 1.00 92.25 111 ILE A C 1
ATOM 873 O O . ILE A 1 111 ? 2.044 -5.066 -2.625 1.00 92.25 111 ILE A O 1
ATOM 877 N N . GLU A 1 112 ? 1.286 -3.269 -1.513 1.00 91.62 112 GLU A N 1
ATOM 878 C CA . GLU A 1 112 ? 1.772 -3.595 -0.174 1.00 91.62 112 GLU A CA 1
ATOM 879 C C . GLU A 1 112 ? 0.561 -4.017 0.667 1.00 91.62 112 GLU A C 1
ATOM 881 O O . GLU A 1 112 ? -0.386 -3.251 0.803 1.00 91.62 112 GLU A O 1
ATOM 886 N N . PHE A 1 113 ? 0.546 -5.221 1.234 1.00 90.00 113 PHE A N 1
ATOM 887 C CA . PHE A 1 113 ? -0.504 -5.684 2.144 1.00 90.00 113 PHE A CA 1
ATOM 888 C C . PHE A 1 113 ? 0.072 -5.904 3.541 1.00 90.00 113 PHE A C 1
ATOM 890 O O . PHE A 1 113 ? 0.787 -6.876 3.796 1.00 90.00 113 PHE A O 1
ATOM 897 N N . TYR A 1 114 ? -0.279 -5.008 4.460 1.00 87.25 114 TYR A N 1
ATOM 898 C CA . TYR A 1 114 ? 0.180 -5.034 5.845 1.00 87.25 114 TYR A CA 1
ATOM 899 C C . TYR A 1 114 ? -0.677 -6.015 6.649 1.00 87.25 114 TYR A C 1
ATOM 901 O O . TYR A 1 114 ? -1.764 -5.686 7.132 1.00 87.25 114 TYR A O 1
ATOM 909 N N . ARG A 1 115 ? -0.202 -7.259 6.761 1.00 82.06 115 ARG A N 1
ATOM 910 C CA . ARG A 1 115 ? -0.899 -8.328 7.490 1.00 82.06 115 ARG A CA 1
ATOM 911 C C . ARG A 1 115 ? -0.761 -8.164 9.001 1.00 82.06 115 ARG A C 1
ATOM 913 O O . ARG A 1 115 ? -1.674 -8.534 9.740 1.00 82.06 115 ARG A O 1
ATOM 920 N N . SER A 1 116 ? 0.382 -7.666 9.459 1.00 77.75 116 SER A N 1
ATOM 921 C CA . SER A 1 116 ? 0.656 -7.337 10.859 1.00 77.75 116 SER A CA 1
ATOM 922 C C . SER A 1 116 ? 1.668 -6.191 10.931 1.00 77.75 116 SER A C 1
ATOM 924 O O . SER A 1 116 ? 2.200 -5.762 9.912 1.00 77.75 116 SER A O 1
ATOM 926 N N . GLU A 1 117 ? 1.998 -5.739 12.140 1.00 72.75 117 GLU A N 1
ATOM 927 C CA . GLU A 1 117 ? 3.078 -4.768 12.369 1.00 72.75 117 GLU A CA 1
ATOM 928 C C . GLU A 1 117 ? 4.465 -5.255 11.906 1.00 72.75 117 GLU A C 1
ATOM 930 O O . GLU A 1 117 ? 5.401 -4.465 11.817 1.00 72.75 117 GLU A O 1
ATOM 935 N N . ARG A 1 118 ? 4.626 -6.564 11.671 1.00 75.94 118 ARG A N 1
ATOM 936 C CA . ARG A 1 118 ? 5.910 -7.191 11.319 1.00 75.94 118 ARG A CA 1
ATOM 937 C C . ARG A 1 118 ? 5.901 -7.892 9.965 1.00 75.94 118 ARG A C 1
ATOM 939 O O . ARG A 1 118 ? 6.971 -8.219 9.466 1.00 75.94 118 ARG A O 1
ATOM 946 N N . ASP A 1 119 ? 4.723 -8.113 9.386 1.00 79.06 119 ASP A N 1
ATOM 947 C CA . ASP A 1 119 ? 4.555 -8.865 8.146 1.00 79.06 119 ASP A CA 1
ATOM 948 C C . ASP A 1 119 ? 3.881 -7.996 7.086 1.00 79.06 119 ASP A C 1
ATOM 950 O O . ASP A 1 119 ? 2.722 -7.590 7.239 1.00 79.06 119 ASP A O 1
ATOM 954 N N . VAL A 1 120 ? 4.584 -7.791 5.975 1.00 85.38 120 VAL A N 1
ATOM 955 C CA . VAL A 1 120 ? 4.039 -7.186 4.761 1.00 85.38 120 VAL A CA 1
ATOM 956 C C . VAL A 1 120 ? 4.191 -8.164 3.603 1.00 85.38 120 VAL A C 1
ATOM 958 O O . VAL A 1 120 ? 5.259 -8.737 3.390 1.00 85.38 120 VAL A O 1
ATOM 961 N N . TYR A 1 121 ? 3.109 -8.363 2.860 1.00 88.50 121 TYR A N 1
ATOM 962 C CA . TYR A 1 121 ? 3.148 -9.049 1.575 1.00 88.50 121 TYR A CA 1
ATOM 963 C C . TYR A 1 121 ? 3.242 -8.004 0.472 1.00 88.50 121 TYR A C 1
ATOM 965 O O . TYR A 1 121 ? 2.545 -6.995 0.529 1.00 88.50 121 TYR A O 1
ATOM 973 N N . ILE A 1 122 ? 4.077 -8.250 -0.532 1.00 90.69 122 ILE A N 1
ATOM 974 C CA . ILE A 1 122 ? 4.170 -7.402 -1.719 1.00 90.69 122 ILE A CA 1
ATOM 975 C C . ILE A 1 122 ? 3.687 -8.164 -2.946 1.00 90.69 122 ILE A C 1
ATOM 977 O O . ILE A 1 122 ? 3.966 -9.354 -3.089 1.00 90.69 122 ILE A O 1
ATOM 981 N N . PHE A 1 123 ? 2.979 -7.474 -3.834 1.00 91.31 123 PHE A N 1
ATOM 982 C CA . PHE A 1 123 ? 2.477 -8.041 -5.079 1.00 91.31 123 PHE A CA 1
ATOM 983 C C . PHE A 1 123 ? 2.895 -7.160 -6.252 1.00 91.31 123 PHE A C 1
ATOM 985 O O . PHE A 1 123 ? 2.580 -5.968 -6.292 1.00 91.31 123 PHE A O 1
ATOM 992 N N . LEU A 1 124 ? 3.602 -7.768 -7.203 1.00 92.38 124 LEU A N 1
ATOM 993 C CA . LEU A 1 124 ? 3.916 -7.183 -8.498 1.00 92.38 124 LEU A CA 1
ATOM 994 C C . LEU A 1 124 ? 2.831 -7.624 -9.492 1.00 92.38 124 LEU A C 1
ATOM 996 O O . LEU A 1 124 ? 2.652 -8.833 -9.662 1.00 92.38 124 LEU A O 1
ATOM 1000 N N . PRO A 1 125 ? 2.099 -6.707 -10.145 1.00 92.81 125 PRO A N 1
ATOM 1001 C CA . PRO A 1 125 ? 1.187 -7.098 -11.203 1.00 92.81 125 PRO A CA 1
ATOM 1002 C C . PRO A 1 125 ? 2.000 -7.595 -12.396 1.00 92.81 125 PRO A C 1
ATOM 1004 O O . PRO A 1 125 ? 2.927 -6.930 -12.858 1.00 92.81 125 PRO A O 1
ATOM 1007 N N . ILE A 1 126 ? 1.652 -8.774 -12.891 1.00 91.81 126 ILE A N 1
ATOM 1008 C CA . ILE A 1 126 ? 2.292 -9.377 -14.057 1.00 91.81 126 ILE A CA 1
ATOM 1009 C C . ILE A 1 126 ? 1.333 -9.338 -15.241 1.00 91.81 126 ILE A C 1
ATOM 1011 O O . ILE A 1 126 ? 0.114 -9.341 -15.057 1.00 91.81 126 ILE A O 1
ATOM 1015 N N . LYS A 1 127 ? 1.879 -9.302 -16.457 1.00 87.62 127 LYS A N 1
ATOM 1016 C CA . LYS A 1 127 ? 1.070 -9.447 -17.673 1.00 87.62 127 LYS A CA 1
ATOM 1017 C C . LYS A 1 127 ? 0.498 -10.863 -17.733 1.00 87.62 127 LYS A C 1
ATOM 1019 O O . LYS A 1 127 ? 1.228 -11.818 -17.471 1.00 87.62 127 LYS A O 1
ATOM 1024 N N . GLU A 1 128 ? -0.779 -10.996 -18.084 1.00 76.31 128 GLU A N 1
ATOM 1025 C CA . GLU A 1 128 ? -1.337 -12.304 -18.435 1.00 76.31 128 GLU A CA 1
ATOM 1026 C C . GLU A 1 128 ? -0.580 -12.845 -19.659 1.00 76.31 128 GLU A C 1
ATOM 1028 O O . GLU A 1 128 ? -0.367 -12.117 -20.632 1.00 76.31 128 GLU A O 1
ATOM 1033 N N . THR A 1 129 ? -0.092 -14.082 -19.555 1.00 59.62 129 THR A N 1
ATOM 1034 C CA . THR A 1 129 ? 0.553 -14.826 -20.649 1.00 59.62 129 THR A CA 1
ATOM 1035 C C . THR A 1 129 ? -0.463 -15.415 -21.604 1.00 59.62 129 THR A C 1
ATOM 1037 O O . THR A 1 129 ? -1.447 -15.988 -21.086 1.00 59.62 129 THR A O 1
#

Mean predicted aligned error: 7.31 Å

Nearest PDB structures (foldseek):
  1l5i-assembly1_A  TM=3.010E-01  e=7.756E+00  Tomato yellow leaf curl Sardinia virus

Radius of gyration: 15.02 Å; Cα contacts (8 Å, |Δi|>4): 185; chains: 1; bounding box: 39×31×37 Å

Sequence (129 aa):
MTHATIQSVGSIVTLEAIPVMGKATVGVKNSEKTFNDVESNLDTMRGRKFYGLLYGEPDKGEYFACIKLEPRDDPRSRRKIRSWYPDVSCIGKGFGLLFDAYPHDSNRPTIEFYRSERDVYIFLPIKET

Solvent-accessible surface area (backbone atoms only — not comparable to full-atom values): 8146 Å² total; per-residue (Å²): 135,86,77,86,74,88,88,74,85,83,80,94,78,88,80,79,93,75,65,62,46,68,42,77,48,63,8,59,88,45,40,66,66,38,37,40,56,52,56,18,46,47,99,63,73,79,93,61,48,40,34,40,35,36,40,74,52,63,79,72,12,50,22,32,29,31,30,59,61,52,95,87,64,57,95,84,64,86,52,82,64,86,75,88,86,78,92,66,79,60,54,64,58,55,50,50,58,48,60,77,73,45,65,70,30,81,92,49,49,35,37,38,37,48,79,49,98,86,42,70,48,76,45,77,39,58,58,88,128

Foldseek 3Di:
DDDDDDDDDDDDDDDDDFDKAWDKDFAPVCQQVRLLQVCQFDPDPPPKKWKWWFQDDRHGTIIITIIGDDPPDDSPGGGGDDGDADDPVCVVVVVVSVVVVAAADNVGTWMWIPPDNNDIDTDGHGDDD

Secondary structure (DSSP, 8-state):
--------PPPP-------EEEEEEESGGGHHHHHHHHHTT-S--TT--EEEEEES-TTTSEEEEEEE--TT--TT------------TTHHHHHHHHHHHS-B-TTS-EEEEE-SSS-EEEE--B---